Protein AF-A0A7X7F2V5-F1 (afdb_monomer_lite)

Foldseek 3Di:
DDDDDDDDDPDDDDPDPDDDDDDDDDPAAAAWEFAADLPQLEQDQPFQRIDNSNDGDDAQHHYEYEQNHDQPPANAHAAEGHYVEYEYAYADDPVGADEHEYYYPYEYAEAYEYEYHYAHEYEFLDQYAHQAEYEAQYHEYEYNDPNRHHDPNNHYYYNYYYYHYVPDDPPPDDD

Sequence (175 aa):
MRLRLGCLNLLAVVLTWSILALAGGNAGAAAITWTGDDNDNLWDTASPNWEDGLSNYTDGDDVTFDNAGSVSPAVNLSTALSPGSVTVNNFSDDLEVHDYVFSGTGSLTGGTGITKTGTGMLTINTANTFDGVVNINGGAVRLGNAAALGSTVGGTVVNGGTMLSPGGTLDMFGA

Structure (mmCIF, N/CA/C/O backbone):
data_AF-A0A7X7F2V5-F1
#
_entry.id   AF-A0A7X7F2V5-F1
#
loop_
_atom_site.group_PDB
_atom_site.id
_atom_site.type_symbol
_atom_site.label_atom_id
_atom_site.label_alt_id
_atom_site.label_comp_id
_atom_site.label_asym_id
_atom_site.label_entity_id
_atom_site.label_seq_id
_atom_site.pdbx_PDB_ins_code
_atom_site.Cartn_x
_atom_site.Cartn_y
_atom_site.Cartn_z
_atom_site.occupancy
_atom_site.B_iso_or_equiv
_atom_site.auth_seq_id
_atom_site.auth_comp_id
_atom_site.auth_asym_id
_atom_site.auth_atom_id
_atom_site.pdbx_PDB_model_num
ATOM 1 N N . MET A 1 1 ? 27.530 45.881 -42.885 1.00 44.53 1 MET A N 1
ATOM 2 C CA . MET A 1 1 ? 27.751 45.127 -41.634 1.00 44.53 1 MET A CA 1
ATOM 3 C C . MET A 1 1 ? 26.449 45.202 -40.844 1.00 44.53 1 MET A C 1
ATOM 5 O O . MET A 1 1 ? 26.106 46.269 -40.359 1.00 44.53 1 MET A O 1
ATOM 9 N N . ARG A 1 2 ? 25.604 44.168 -40.941 1.00 43.91 2 ARG A N 1
ATOM 10 C CA . ARG A 1 2 ? 24.193 44.213 -40.513 1.00 43.91 2 ARG A CA 1
ATOM 11 C C . ARG A 1 2 ? 24.074 43.735 -39.060 1.00 43.91 2 ARG A C 1
ATOM 13 O O . ARG A 1 2 ? 24.431 42.596 -38.788 1.00 43.91 2 ARG A O 1
ATOM 20 N N . LEU A 1 3 ? 23.563 44.586 -38.167 1.00 40.84 3 LEU A N 1
ATOM 21 C CA . LEU A 1 3 ? 23.073 44.192 -36.841 1.00 40.84 3 LEU A CA 1
ATOM 22 C C . LEU A 1 3 ? 21.839 43.285 -36.993 1.00 40.84 3 LEU A C 1
ATOM 24 O O . LEU A 1 3 ? 20.953 43.592 -37.795 1.00 40.84 3 LEU A O 1
ATOM 28 N N . ARG A 1 4 ? 21.741 42.229 -36.180 1.00 51.78 4 ARG A N 1
ATOM 29 C CA . ARG A 1 4 ? 20.464 41.594 -35.826 1.00 51.78 4 ARG A CA 1
ATOM 30 C C . ARG A 1 4 ? 20.414 41.340 -34.321 1.00 51.78 4 ARG A C 1
ATOM 32 O O . ARG A 1 4 ? 21.282 40.679 -33.766 1.00 51.78 4 ARG A O 1
ATOM 39 N N . LEU A 1 5 ? 19.396 41.942 -33.717 1.00 43.62 5 LEU A N 1
ATOM 40 C CA . LEU A 1 5 ? 18.913 41.798 -32.349 1.00 43.62 5 LEU A CA 1
ATOM 41 C C . LEU A 1 5 ? 17.819 40.705 -32.341 1.00 43.62 5 LEU A C 1
ATOM 43 O O . LEU A 1 5 ? 17.107 40.576 -33.338 1.00 43.62 5 LEU A O 1
ATOM 47 N N . GLY A 1 6 ? 17.640 40.003 -31.218 1.00 39.56 6 GLY A N 1
ATOM 48 C CA . GLY A 1 6 ? 16.541 39.048 -30.973 1.00 39.56 6 GLY A CA 1
ATOM 49 C C . GLY A 1 6 ? 16.983 37.595 -31.156 1.00 39.56 6 GLY A C 1
ATOM 50 O O . GLY A 1 6 ? 17.675 37.280 -32.115 1.00 39.56 6 GLY A O 1
ATOM 51 N N . CYS A 1 7 ? 16.687 36.643 -30.278 1.00 45.38 7 CYS A N 1
ATOM 52 C CA . CYS A 1 7 ? 15.484 36.350 -29.489 1.00 45.38 7 CYS A CA 1
ATOM 53 C C . CYS A 1 7 ? 15.889 35.163 -28.577 1.00 45.38 7 CYS A C 1
ATOM 55 O O . CYS A 1 7 ? 16.788 34.423 -28.954 1.00 45.38 7 CYS A O 1
ATOM 57 N N . LEU A 1 8 ? 15.319 34.798 -27.438 1.00 45.44 8 LEU A N 1
ATOM 58 C CA . LEU A 1 8 ? 14.205 35.203 -26.590 1.00 45.44 8 LEU A CA 1
ATOM 59 C C . LEU A 1 8 ? 14.255 34.147 -25.456 1.00 45.44 8 LEU A C 1
ATOM 61 O O . LEU A 1 8 ? 14.656 33.011 -25.709 1.00 45.44 8 LEU A O 1
ATOM 65 N N . ASN A 1 9 ? 13.896 34.522 -24.230 1.00 43.69 9 ASN A N 1
ATOM 66 C CA . ASN A 1 9 ? 13.739 33.630 -23.076 1.00 43.69 9 ASN A CA 1
ATOM 67 C C . ASN A 1 9 ? 13.185 32.244 -23.449 1.00 43.69 9 ASN A C 1
ATOM 69 O O . ASN A 1 9 ? 12.094 32.159 -24.016 1.00 43.69 9 ASN A O 1
ATOM 73 N N . LEU A 1 10 ? 13.866 31.172 -23.037 1.00 44.47 10 LEU A N 1
ATOM 74 C CA . LEU A 1 10 ? 13.254 29.848 -22.984 1.00 44.47 10 LEU A CA 1
ATOM 75 C C . LEU A 1 10 ? 12.317 29.817 -21.765 1.00 44.47 10 LEU A C 1
ATOM 77 O O . LEU A 1 10 ? 12.717 29.441 -20.668 1.00 44.47 10 LEU A O 1
ATOM 81 N N . LEU A 1 11 ? 11.090 30.316 -21.944 1.00 43.31 11 LEU A N 1
ATOM 82 C CA . LEU A 1 11 ? 10.000 30.094 -20.996 1.00 43.31 11 LEU A CA 1
ATOM 83 C C . LEU A 1 11 ? 9.624 28.606 -21.043 1.00 43.31 11 LEU A C 1
ATOM 85 O O . LEU A 1 11 ? 9.411 28.055 -22.123 1.00 43.31 11 LEU A O 1
ATOM 89 N N . ALA A 1 12 ? 9.547 27.979 -19.871 1.00 49.06 12 ALA A N 1
ATOM 90 C CA . ALA A 1 12 ? 9.107 26.604 -19.694 1.00 49.06 12 ALA A CA 1
ATOM 91 C C . ALA A 1 12 ? 7.732 26.365 -20.341 1.00 49.06 12 ALA A C 1
ATOM 93 O O . ALA A 1 12 ? 6.781 27.111 -20.107 1.00 49.06 12 ALA A O 1
ATOM 94 N N . VAL A 1 13 ? 7.631 25.303 -21.138 1.00 42.66 13 VAL A N 1
ATOM 95 C CA . VAL A 1 13 ? 6.357 24.767 -21.618 1.00 42.66 13 VAL A CA 1
ATOM 96 C C . VAL A 1 13 ? 5.912 23.726 -20.598 1.00 42.66 13 VAL A C 1
ATOM 98 O O . VAL A 1 13 ? 6.388 22.597 -20.618 1.00 42.66 13 VAL A O 1
ATOM 101 N N . VAL A 1 14 ? 5.024 24.116 -19.685 1.00 47.84 14 VAL A N 1
ATOM 102 C CA . VAL A 1 14 ? 4.251 23.163 -18.882 1.00 47.84 14 VAL A CA 1
ATOM 103 C C . VAL A 1 14 ? 2.939 22.947 -19.627 1.00 47.84 14 VAL A C 1
ATOM 105 O O . VAL A 1 14 ? 2.075 23.821 -19.652 1.00 47.84 14 VAL A O 1
ATOM 108 N N . LEU A 1 15 ? 2.811 21.811 -20.308 1.00 37.69 15 LEU A N 1
ATOM 109 C CA . LEU A 1 15 ? 1.548 21.388 -20.905 1.00 37.69 15 LEU A CA 1
ATOM 110 C C . LEU A 1 15 ? 0.733 20.679 -19.823 1.00 37.69 15 LEU A C 1
ATOM 112 O O . LEU A 1 15 ? 0.826 19.465 -19.680 1.00 37.69 15 LEU A O 1
ATOM 116 N N . THR A 1 16 ? -0.063 21.423 -19.054 1.00 46.25 16 THR A N 1
ATOM 117 C CA . THR A 1 16 ? -1.074 20.795 -18.197 1.00 46.25 16 THR A CA 1
ATOM 118 C C . THR A 1 16 ? -2.282 20.435 -19.050 1.00 46.25 16 THR A C 1
ATOM 120 O O . THR A 1 16 ? -2.995 21.306 -19.553 1.00 46.25 16 THR A O 1
ATOM 123 N N . TRP A 1 17 ? -2.526 19.142 -19.219 1.00 39.19 17 TRP A N 1
ATOM 124 C CA . TRP A 1 17 ? -3.773 18.650 -19.786 1.00 39.19 17 TRP A CA 1
ATOM 125 C C . TRP A 1 17 ? -4.827 18.673 -18.680 1.00 39.19 17 TRP A C 1
ATOM 127 O O . TRP A 1 17 ? -4.947 17.729 -17.910 1.00 39.19 17 TRP A O 1
ATOM 137 N N . SER A 1 18 ? -5.580 19.764 -18.561 1.00 53.31 18 SER A N 1
ATOM 138 C CA . SER A 1 18 ? -6.738 19.804 -17.665 1.00 53.31 18 SER A CA 1
ATOM 139 C C . SER A 1 18 ? -7.963 19.289 -18.418 1.00 53.31 18 SER A C 1
ATOM 141 O O . SER A 1 18 ? -8.532 20.005 -19.242 1.00 53.31 18 SER A O 1
ATOM 143 N N . ILE A 1 19 ? -8.386 18.054 -18.147 1.00 57.12 19 ILE A N 1
ATOM 144 C CA . ILE A 1 19 ? -9.731 17.604 -18.517 1.00 57.12 19 ILE A CA 1
ATOM 145 C C . ILE A 1 19 ? -10.672 18.005 -17.381 1.00 57.12 19 ILE A C 1
ATOM 147 O O . ILE A 1 19 ? -10.592 17.482 -16.275 1.00 57.12 19 ILE A O 1
ATOM 151 N N . LEU A 1 20 ? -11.577 18.941 -17.664 1.00 38.97 20 LEU A N 1
ATOM 152 C CA . LEU A 1 20 ? -12.743 19.199 -16.829 1.00 38.97 20 LEU A CA 1
ATOM 153 C C . LEU A 1 20 ? -13.818 18.164 -17.188 1.00 38.97 20 LEU A C 1
ATOM 155 O O . LEU A 1 20 ? -14.439 18.267 -18.245 1.00 38.97 20 LEU A O 1
ATOM 159 N N . ALA A 1 21 ? -14.053 17.177 -16.326 1.00 42.22 21 ALA A N 1
ATOM 160 C CA . ALA A 1 21 ? -15.226 16.315 -16.430 1.00 42.22 21 ALA A CA 1
ATOM 161 C C . ALA A 1 21 ? -16.345 16.861 -15.525 1.00 42.22 21 ALA A C 1
ATOM 163 O O . ALA A 1 21 ? -16.244 16.825 -14.302 1.00 42.22 21 ALA A O 1
ATOM 164 N N . LEU A 1 22 ? -17.422 17.374 -16.131 1.00 49.22 22 LEU A N 1
ATOM 165 C CA . LEU A 1 22 ? -18.722 17.548 -15.476 1.00 49.22 22 LEU A CA 1
ATOM 166 C C . LEU A 1 22 ? -19.613 16.354 -15.837 1.00 49.22 22 LEU A C 1
ATOM 168 O O . LEU A 1 22 ? -20.006 16.237 -16.994 1.00 49.22 22 LEU A O 1
ATOM 172 N N . ALA A 1 23 ? -19.994 15.540 -14.852 1.00 39.84 23 ALA A N 1
ATOM 173 C CA . ALA A 1 23 ? -21.313 14.904 -14.754 1.00 39.84 23 ALA A CA 1
ATOM 174 C C . ALA A 1 23 ? -21.436 14.185 -13.401 1.00 39.84 23 ALA A C 1
ATOM 176 O O . ALA A 1 23 ? -20.591 13.372 -13.046 1.00 39.84 23 ALA A O 1
ATOM 177 N N . GLY A 1 24 ? -22.489 14.497 -12.642 1.00 49.12 24 GLY A N 1
ATOM 178 C CA . GLY A 1 24 ? -22.779 13.842 -11.369 1.00 49.12 24 GLY A CA 1
ATOM 179 C C . GLY A 1 24 ? -23.167 12.371 -11.537 1.00 49.12 24 GLY A C 1
ATOM 180 O O . GLY A 1 24 ? -23.956 12.029 -12.416 1.00 49.12 24 GLY A O 1
ATOM 181 N N . GLY A 1 25 ? -22.651 11.527 -10.643 1.00 33.38 25 GLY A N 1
ATOM 182 C CA . GLY A 1 25 ? -23.041 10.125 -10.515 1.00 33.38 25 GLY A CA 1
ATOM 183 C C . GLY A 1 25 ? -22.069 9.345 -9.634 1.00 33.38 25 GLY A C 1
ATOM 184 O O . GLY A 1 25 ? -21.146 8.755 -10.169 1.00 33.38 25 GLY A O 1
ATOM 185 N N . ASN A 1 26 ? -22.321 9.344 -8.315 1.00 44.75 26 ASN A N 1
ATOM 186 C CA . ASN A 1 26 ? -21.532 8.726 -7.233 1.00 44.75 26 ASN A CA 1
ATOM 187 C C . ASN A 1 26 ? -20.071 9.226 -7.169 1.00 44.75 26 ASN A C 1
ATOM 189 O O . ASN A 1 26 ? -19.380 9.254 -8.176 1.00 44.75 26 ASN A O 1
ATOM 193 N N . ALA A 1 27 ? -19.574 9.640 -6.002 1.00 48.66 27 ALA A N 1
ATOM 194 C CA . ALA A 1 27 ? -18.138 9.887 -5.842 1.00 48.66 27 ALA A CA 1
ATOM 195 C C . ALA A 1 27 ? -17.426 8.528 -5.966 1.00 48.66 27 ALA A C 1
ATOM 197 O O . ALA A 1 27 ? -17.365 7.767 -5.007 1.00 48.66 27 ALA A O 1
ATOM 198 N N . GLY A 1 28 ? -17.074 8.149 -7.196 1.00 58.16 28 GLY A N 1
ATOM 199 C CA . GLY A 1 28 ? -16.370 6.913 -7.497 1.00 58.16 28 GLY A CA 1
ATOM 200 C C . GLY A 1 28 ? -14.949 7.006 -6.965 1.00 58.16 28 GLY A C 1
ATOM 201 O O . GLY A 1 28 ? -14.350 8.076 -7.045 1.00 58.16 28 GLY A O 1
ATOM 202 N N . ALA A 1 29 ? -14.462 5.893 -6.423 1.00 79.00 29 ALA A N 1
ATOM 203 C CA . ALA A 1 29 ? -13.064 5.668 -6.084 1.00 79.00 29 ALA A CA 1
ATOM 204 C C . ALA A 1 29 ? -12.128 6.329 -7.107 1.00 79.00 29 ALA A C 1
ATOM 206 O O . ALA A 1 29 ? -12.266 6.084 -8.312 1.00 79.00 29 ALA A O 1
ATOM 207 N N . ALA A 1 30 ? -11.211 7.177 -6.644 1.00 93.69 30 ALA A N 1
ATOM 208 C CA . ALA A 1 30 ? -10.138 7.674 -7.488 1.00 93.69 30 ALA A CA 1
ATOM 209 C C . ALA A 1 30 ? -9.053 6.598 -7.608 1.00 93.69 30 ALA A C 1
ATOM 211 O O . ALA A 1 30 ? -8.844 5.812 -6.687 1.00 93.69 30 ALA A O 1
ATOM 212 N N . ALA A 1 31 ? -8.353 6.571 -8.739 1.00 95.75 31 ALA A N 1
ATOM 213 C CA . ALA A 1 31 ? -7.094 5.848 -8.848 1.00 95.75 31 ALA A CA 1
ATOM 214 C C . ALA A 1 31 ? -5.967 6.841 -8.561 1.00 95.75 31 ALA A C 1
ATOM 216 O O . ALA A 1 31 ? -5.851 7.828 -9.289 1.00 95.75 31 ALA A O 1
ATOM 217 N N . ILE A 1 32 ? -5.188 6.598 -7.508 1.00 96.94 32 ILE A N 1
ATOM 218 C CA . ILE A 1 32 ? -4.125 7.500 -7.055 1.00 96.94 32 ILE A CA 1
ATOM 219 C C . ILE A 1 32 ? -2.791 6.770 -6.885 1.00 96.94 32 ILE A C 1
ATOM 221 O O . ILE A 1 32 ? -2.740 5.596 -6.513 1.00 96.94 32 ILE A O 1
ATOM 225 N N . THR A 1 33 ? -1.697 7.475 -7.142 1.00 97.94 33 THR A N 1
ATOM 226 C CA . THR A 1 33 ? -0.329 6.956 -7.073 1.00 97.94 33 THR A CA 1
ATOM 227 C C . THR A 1 33 ? 0.412 7.574 -5.900 1.00 97.94 33 THR A C 1
ATOM 229 O O . THR A 1 33 ? 0.330 8.778 -5.648 1.00 97.94 33 THR A O 1
ATOM 232 N N . TRP A 1 34 ? 1.107 6.725 -5.152 1.00 98.44 34 TRP A N 1
ATOM 233 C CA . TRP A 1 34 ? 1.899 7.117 -4.003 1.00 98.44 34 TRP A CA 1
ATOM 234 C C . TRP A 1 34 ? 3.073 7.992 -4.427 1.00 98.44 34 TRP A C 1
ATOM 236 O O . TRP A 1 34 ? 3.847 7.617 -5.305 1.00 98.44 34 TRP A O 1
ATOM 246 N N . THR A 1 35 ? 3.235 9.122 -3.749 1.00 97.88 35 THR A N 1
ATOM 247 C CA . THR A 1 35 ? 4.410 9.989 -3.884 1.00 97.88 35 THR A CA 1
ATOM 248 C C . THR A 1 35 ? 5.226 9.972 -2.604 1.00 97.88 35 THR A C 1
ATOM 250 O O . THR A 1 35 ? 6.445 9.837 -2.658 1.00 97.88 35 THR A O 1
ATOM 253 N N . GLY A 1 36 ? 4.559 10.048 -1.452 1.00 97.44 36 GLY A N 1
ATOM 254 C CA . GLY A 1 36 ? 5.231 10.251 -0.176 1.00 97.44 36 GLY A CA 1
ATOM 255 C C . GLY A 1 36 ? 5.807 11.660 -0.016 1.00 97.44 36 GLY A C 1
ATOM 256 O O . GLY A 1 36 ? 5.723 12.491 -0.919 1.00 97.44 36 GLY A O 1
ATOM 257 N N . ASP A 1 37 ? 6.377 11.933 1.157 1.00 95.69 37 ASP A N 1
ATOM 258 C CA . ASP A 1 37 ? 6.942 13.244 1.521 1.00 95.69 37 ASP A CA 1
ATOM 259 C C . ASP A 1 37 ? 8.411 13.179 1.976 1.00 95.69 37 ASP A C 1
ATOM 261 O O . ASP A 1 37 ? 8.958 14.185 2.433 1.00 95.69 37 ASP A O 1
ATOM 265 N N . ASP A 1 38 ? 9.036 11.997 1.893 1.00 94.38 38 ASP A N 1
ATOM 266 C CA . ASP A 1 38 ? 10.388 11.702 2.394 1.00 94.38 38 ASP A CA 1
ATOM 267 C C . ASP A 1 38 ? 10.616 12.060 3.883 1.00 94.38 38 ASP A C 1
ATOM 269 O O . ASP A 1 38 ? 11.759 12.109 4.348 1.00 94.38 38 ASP A O 1
ATOM 273 N N . ASN A 1 39 ? 9.546 12.296 4.654 1.00 95.25 39 ASN A N 1
ATOM 274 C CA . ASN A 1 39 ? 9.611 12.702 6.055 1.00 95.25 39 ASN A CA 1
ATOM 275 C C . ASN A 1 39 ? 8.813 11.771 6.970 1.00 95.25 39 ASN A C 1
ATOM 277 O O . ASN A 1 39 ? 9.394 10.862 7.545 1.00 95.25 39 ASN A O 1
ATOM 281 N N . ASP A 1 40 ? 7.509 11.977 7.147 1.00 95.50 40 ASP A N 1
ATOM 282 C CA . ASP A 1 40 ? 6.706 11.069 7.983 1.00 95.50 40 ASP A CA 1
ATOM 283 C C . ASP A 1 40 ? 6.111 9.925 7.147 1.00 95.50 40 ASP A C 1
ATOM 285 O O . ASP A 1 40 ? 5.684 8.903 7.693 1.00 95.50 40 ASP A O 1
ATOM 289 N N . ASN A 1 41 ? 6.114 10.107 5.823 1.00 96.88 41 ASN A N 1
ATOM 290 C CA . ASN A 1 41 ? 5.657 9.210 4.773 1.00 96.88 41 ASN A CA 1
ATOM 291 C C . ASN A 1 41 ? 4.275 8.614 5.075 1.00 96.88 41 ASN A C 1
ATOM 293 O O . ASN A 1 41 ? 4.040 7.408 4.960 1.00 96.88 41 ASN A O 1
ATOM 297 N N . LEU A 1 42 ? 3.369 9.484 5.537 1.00 98.12 42 LEU A N 1
ATOM 298 C CA . LEU A 1 42 ? 2.066 9.111 6.081 1.00 98.12 42 LEU A CA 1
ATOM 299 C C . LEU A 1 42 ? 1.102 8.657 4.988 1.00 98.12 42 LEU A C 1
ATOM 301 O O . LEU A 1 42 ? 0.780 9.408 4.069 1.00 98.12 42 LEU A O 1
ATOM 305 N N . TRP A 1 43 ? 0.567 7.454 5.143 1.00 98.31 43 TRP A N 1
ATOM 306 C CA . TRP A 1 43 ? -0.665 7.057 4.485 1.00 98.31 43 TRP A CA 1
ATOM 307 C C . TRP A 1 43 ? -1.816 7.247 5.469 1.00 98.31 43 TRP A C 1
ATOM 309 O O . TRP A 1 43 ? -1.993 6.475 6.415 1.00 98.31 43 TRP A O 1
ATOM 319 N N . ASP A 1 44 ? -2.581 8.310 5.241 1.00 97.56 44 ASP A N 1
ATOM 320 C CA . ASP A 1 44 ? -3.795 8.651 5.972 1.00 97.56 44 ASP A CA 1
ATOM 321 C C . ASP A 1 44 ? -4.745 9.483 5.094 1.00 97.56 44 ASP A C 1
ATOM 323 O O . ASP A 1 44 ? -4.506 9.668 3.901 1.00 97.56 44 ASP A O 1
ATOM 327 N N . THR A 1 45 ? -5.841 9.971 5.675 1.00 96.62 45 THR A N 1
ATOM 328 C CA . THR A 1 45 ? -6.857 10.762 4.961 1.00 96.62 45 THR A CA 1
ATOM 329 C C . THR A 1 45 ? -6.630 12.279 5.028 1.00 96.62 45 THR A C 1
ATOM 331 O O . THR A 1 45 ? -7.463 13.059 4.562 1.00 96.62 45 THR A O 1
ATOM 334 N N . ALA A 1 46 ? -5.556 12.735 5.674 1.00 95.88 46 ALA A N 1
ATOM 335 C CA . ALA A 1 46 ? -5.315 14.143 5.992 1.00 95.88 46 ALA A CA 1
ATOM 336 C C . ALA A 1 46 ? -4.080 14.720 5.284 1.00 95.88 46 ALA A C 1
ATOM 338 O O . ALA A 1 46 ? -4.043 15.926 5.028 1.00 95.88 46 ALA A O 1
ATOM 339 N N . SER A 1 47 ? -3.113 13.872 4.956 1.00 96.38 47 SER A N 1
ATOM 340 C CA . SER A 1 47 ? -1.808 14.226 4.416 1.00 96.38 47 SER A CA 1
ATOM 341 C C . SER A 1 47 ? -1.796 14.102 2.886 1.00 96.38 47 SER A C 1
ATOM 343 O O . SER A 1 47 ? -2.196 13.058 2.355 1.00 96.38 47 SER A O 1
ATOM 345 N N . PRO A 1 48 ? -1.330 15.134 2.158 1.00 96.06 48 PRO A N 1
ATOM 346 C CA . PRO A 1 48 ? -1.296 15.118 0.704 1.00 96.06 48 PRO A CA 1
ATOM 347 C C . PRO A 1 48 ? -0.042 14.393 0.199 1.00 96.06 48 PRO A C 1
ATOM 349 O O . PRO A 1 48 ? 0.900 15.025 -0.259 1.00 96.06 48 PRO A O 1
ATOM 352 N N . ASN A 1 49 ? -0.016 13.064 0.308 1.00 97.31 49 ASN A N 1
ATOM 353 C CA . ASN A 1 49 ? 1.138 12.231 -0.072 1.00 97.31 49 ASN A CA 1
ATOM 354 C C . ASN A 1 49 ? 0.912 11.434 -1.370 1.00 97.31 49 ASN A C 1
ATOM 356 O O . ASN A 1 49 ? 1.668 10.512 -1.686 1.00 97.31 49 ASN A O 1
ATOM 360 N N . TRP A 1 50 ? -0.126 11.793 -2.127 1.00 97.44 50 TRP A N 1
ATOM 361 C CA . TRP A 1 50 ? -0.530 11.148 -3.376 1.00 97.44 50 TRP A CA 1
ATOM 362 C C . TRP A 1 50 ? -0.491 12.138 -4.537 1.00 97.44 50 TRP A C 1
ATOM 364 O O . TRP A 1 50 ? -0.683 13.337 -4.325 1.00 97.44 50 TRP A O 1
ATOM 374 N N . GLU A 1 51 ? -0.308 11.638 -5.759 1.00 95.62 51 GLU A N 1
ATOM 375 C CA . GLU A 1 51 ? -0.342 12.436 -6.997 1.00 95.62 51 GLU A CA 1
ATOM 376 C C . GLU A 1 51 ? 0.616 13.640 -6.956 1.00 95.62 51 GLU A C 1
ATOM 378 O O . GLU A 1 51 ? 0.194 14.795 -6.951 1.00 95.62 51 GLU A O 1
ATOM 383 N N . ASP A 1 52 ? 1.915 13.365 -6.863 1.00 92.19 52 ASP A N 1
ATOM 384 C CA . ASP A 1 52 ? 3.000 14.344 -6.696 1.00 92.19 52 ASP A CA 1
ATOM 385 C C . ASP A 1 52 ? 2.853 15.225 -5.441 1.00 92.19 52 ASP A C 1
ATOM 387 O O . ASP A 1 52 ? 3.266 16.387 -5.405 1.00 92.19 52 ASP A O 1
ATOM 391 N N . GLY A 1 53 ? 2.242 14.666 -4.394 1.00 89.38 53 GLY A N 1
ATOM 392 C CA . GLY A 1 53 ? 1.987 15.358 -3.131 1.00 89.38 53 GLY A CA 1
ATOM 393 C C . GLY A 1 53 ? 0.862 16.399 -3.211 1.00 89.38 53 GLY A C 1
ATOM 394 O O . GLY A 1 53 ? 0.852 17.384 -2.470 1.00 89.38 53 GLY A O 1
ATOM 395 N N . LEU A 1 54 ? -0.069 16.229 -4.154 1.00 90.81 54 LEU A N 1
ATOM 396 C CA . LEU A 1 54 ? -1.173 17.161 -4.404 1.00 90.81 54 LEU A CA 1
ATOM 397 C C . LEU A 1 54 ? -2.522 16.655 -3.887 1.00 90.81 54 LEU A C 1
ATOM 399 O O . LEU A 1 54 ? -3.464 17.446 -3.788 1.00 90.81 54 LEU A O 1
ATOM 403 N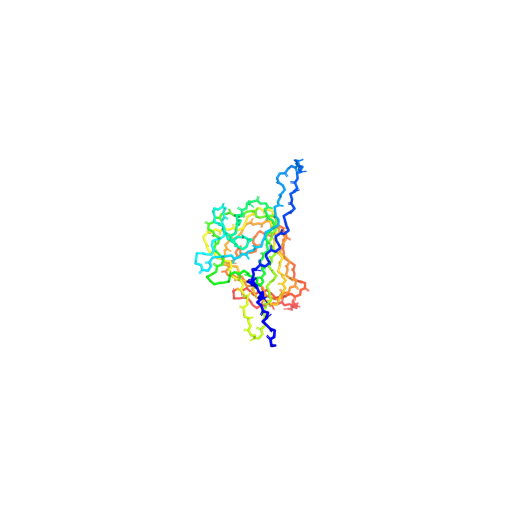 N . SER A 1 55 ? -2.629 15.363 -3.571 1.00 93.50 55 SER A N 1
ATOM 404 C CA . SER A 1 55 ? -3.890 14.713 -3.212 1.00 93.50 55 SER A CA 1
ATOM 405 C C . SER A 1 55 ? -3.805 13.954 -1.892 1.00 93.50 55 SER A C 1
ATOM 407 O O . SER A 1 55 ? -2.788 13.344 -1.560 1.00 93.50 55 SER A O 1
ATOM 409 N N . ASN A 1 56 ? -4.921 13.961 -1.162 1.00 95.06 56 ASN A N 1
ATOM 410 C CA . ASN A 1 56 ? -5.140 13.105 -0.001 1.00 95.06 56 ASN A CA 1
ATOM 411 C C . ASN A 1 56 ? -5.786 11.794 -0.450 1.00 95.06 56 ASN A C 1
ATOM 413 O O . ASN A 1 56 ? -6.569 11.780 -1.399 1.00 95.06 56 ASN A O 1
ATOM 417 N N . TYR A 1 57 ? -5.535 10.726 0.299 1.00 97.25 57 TYR A N 1
ATOM 418 C CA . TYR A 1 57 ? -6.268 9.475 0.148 1.00 97.25 57 TYR A CA 1
ATOM 419 C C . TYR A 1 57 ? -7.674 9.569 0.762 1.00 97.25 57 TYR A C 1
ATOM 421 O O . TYR A 1 57 ? -7.868 10.178 1.818 1.00 97.25 57 TYR A O 1
ATOM 429 N N . THR A 1 58 ? -8.647 8.917 0.126 1.00 97.12 58 THR A N 1
ATOM 430 C CA . THR A 1 58 ? -9.990 8.673 0.660 1.00 97.12 58 THR A CA 1
ATOM 431 C C . THR A 1 58 ? -10.299 7.177 0.642 1.00 97.12 58 THR A C 1
ATOM 433 O O . THR A 1 58 ? -9.933 6.461 -0.287 1.00 97.12 58 THR A O 1
ATOM 436 N N . ASP A 1 59 ? -11.009 6.681 1.660 1.00 97.00 59 ASP A N 1
ATOM 437 C CA . ASP A 1 59 ? -11.445 5.283 1.666 1.00 97.00 59 ASP A CA 1
ATOM 438 C C . ASP A 1 59 ? -12.274 4.938 0.427 1.00 97.00 59 ASP A C 1
ATOM 440 O O . ASP A 1 59 ? -13.192 5.662 0.035 1.00 97.00 59 ASP A O 1
ATOM 444 N N . GLY A 1 60 ? -11.942 3.793 -0.164 1.00 95.81 60 GLY A N 1
ATOM 445 C CA . GLY A 1 60 ? -12.441 3.363 -1.460 1.00 95.81 60 GLY A CA 1
ATOM 446 C C . GLY A 1 60 ? -11.507 3.673 -2.628 1.00 95.81 60 GLY A C 1
ATOM 447 O O . GLY A 1 60 ? -11.666 3.012 -3.646 1.00 95.81 60 GLY A O 1
ATOM 448 N N . ASP A 1 61 ? -10.528 4.576 -2.499 1.00 97.81 61 ASP A N 1
ATOM 449 C CA . ASP A 1 61 ? -9.573 4.858 -3.580 1.00 97.81 61 ASP A CA 1
ATOM 450 C C . ASP A 1 61 ? -8.722 3.625 -3.923 1.00 97.81 61 ASP A C 1
ATOM 452 O O . ASP A 1 61 ? -8.301 2.861 -3.048 1.00 97.81 61 ASP A O 1
ATOM 456 N N . ASP A 1 62 ? -8.463 3.439 -5.214 1.00 97.44 62 ASP A N 1
ATOM 457 C CA . ASP A 1 62 ? -7.532 2.446 -5.734 1.00 97.44 62 ASP A CA 1
ATOM 458 C C . ASP A 1 62 ? -6.121 3.034 -5.706 1.00 97.44 62 ASP A C 1
ATOM 460 O O . ASP A 1 62 ? -5.822 4.004 -6.404 1.00 97.44 62 ASP A O 1
ATOM 464 N N . VAL A 1 63 ? -5.234 2.454 -4.899 1.00 98.38 63 VAL A N 1
ATOM 465 C CA . VAL A 1 63 ? -3.900 3.012 -4.668 1.00 98.38 63 VAL A CA 1
ATOM 466 C C . VAL A 1 63 ? -2.814 2.228 -5.395 1.00 98.38 63 VAL A C 1
ATOM 468 O O . VAL A 1 63 ? -2.814 0.993 -5.410 1.00 98.38 63 VAL A O 1
ATOM 471 N N . THR A 1 64 ? -1.848 2.944 -5.967 1.00 98.38 64 THR A N 1
ATOM 472 C CA . THR A 1 64 ? -0.680 2.361 -6.636 1.00 98.38 64 THR A CA 1
ATOM 473 C C . THR A 1 64 ? 0.617 2.844 -6.000 1.00 98.38 64 THR A C 1
ATOM 475 O O . THR A 1 64 ? 0.835 4.037 -5.850 1.00 98.38 64 THR A O 1
ATOM 478 N N . PHE A 1 65 ? 1.499 1.909 -5.666 1.00 98.50 65 PHE A N 1
ATOM 479 C CA . PHE A 1 65 ? 2.877 2.153 -5.252 1.00 98.50 65 PHE A CA 1
ATOM 480 C C . PHE A 1 65 ? 3.803 1.690 -6.375 1.00 98.50 65 PHE A C 1
ATOM 482 O O . PHE A 1 65 ? 3.871 0.490 -6.650 1.00 98.50 65 PHE A O 1
ATOM 489 N N . ASP A 1 66 ? 4.496 2.609 -7.038 1.00 97.00 66 ASP A N 1
ATOM 490 C CA . ASP A 1 66 ? 5.400 2.317 -8.154 1.00 97.00 66 ASP A CA 1
ATOM 491 C C . ASP A 1 66 ? 6.815 2.872 -7.904 1.00 97.00 66 ASP A C 1
ATOM 493 O O . ASP A 1 66 ? 7.200 3.111 -6.762 1.00 97.00 66 ASP A O 1
ATOM 497 N N . ASN A 1 67 ? 7.623 3.022 -8.950 1.00 95.12 67 ASN A N 1
ATOM 498 C CA . ASN A 1 67 ? 8.995 3.522 -8.854 1.00 95.12 67 ASN A CA 1
ATOM 499 C C . ASN A 1 67 ? 9.126 5.051 -8.715 1.00 95.12 67 ASN A C 1
ATOM 501 O O . ASN A 1 67 ? 10.248 5.547 -8.695 1.00 95.12 67 ASN A O 1
ATOM 505 N N . ALA A 1 68 ? 8.024 5.806 -8.677 1.00 92.12 68 ALA A N 1
ATOM 506 C CA . ALA A 1 68 ? 8.062 7.249 -8.442 1.00 92.12 68 ALA A CA 1
ATOM 507 C C . ALA A 1 68 ? 7.899 7.614 -6.956 1.00 92.12 68 ALA A C 1
ATOM 509 O O . ALA A 1 68 ? 8.253 8.722 -6.557 1.00 92.12 68 ALA A O 1
ATOM 510 N N . GLY A 1 69 ? 7.349 6.703 -6.149 1.00 95.56 69 GLY A N 1
ATOM 511 C CA . GLY A 1 69 ? 6.999 6.972 -4.759 1.00 95.56 69 GLY A CA 1
ATOM 512 C C . GLY A 1 69 ? 8.147 6.789 -3.764 1.00 95.56 69 GLY A C 1
ATOM 513 O O . GLY A 1 69 ? 9.011 5.927 -3.909 1.00 95.56 69 GLY A O 1
ATOM 514 N N . SER A 1 70 ? 8.117 7.575 -2.690 1.00 96.62 70 SER A N 1
ATOM 515 C CA . SER A 1 70 ? 9.089 7.503 -1.602 1.00 96.62 70 SER A CA 1
ATOM 516 C C . SER A 1 70 ? 9.021 6.171 -0.851 1.00 96.62 70 SER A C 1
ATOM 518 O O . SER A 1 70 ? 7.968 5.776 -0.330 1.00 96.62 70 SER A O 1
ATOM 520 N N . VAL A 1 71 ? 10.180 5.517 -0.732 1.00 96.44 71 VAL A N 1
ATOM 521 C CA . VAL A 1 71 ? 10.389 4.268 0.024 1.00 96.44 71 VAL A CA 1
ATOM 522 C C . VAL A 1 71 ? 11.128 4.472 1.353 1.00 96.44 71 VAL A C 1
ATOM 524 O O . VAL A 1 71 ? 11.261 3.525 2.134 1.00 96.44 71 VAL A O 1
ATOM 527 N N . SER A 1 72 ? 11.639 5.681 1.614 1.00 94.81 72 SER A N 1
ATOM 528 C CA . SER A 1 72 ? 12.424 5.988 2.811 1.00 94.81 72 SER A CA 1
ATOM 529 C C . SER A 1 72 ? 12.066 7.371 3.370 1.00 94.81 72 SER A C 1
ATOM 531 O O . SER A 1 72 ? 12.445 8.369 2.764 1.00 94.81 72 SER A O 1
ATOM 533 N N . PRO A 1 73 ? 11.453 7.448 4.565 1.00 96.75 73 PRO A N 1
ATOM 534 C CA . PRO A 1 73 ? 11.160 6.330 5.465 1.00 96.75 73 PRO A CA 1
ATOM 535 C C . PRO A 1 73 ? 10.043 5.413 4.947 1.00 96.75 73 PRO A C 1
ATOM 537 O O . PRO A 1 73 ? 9.438 5.661 3.912 1.00 96.75 73 PRO A O 1
ATOM 540 N N . ALA A 1 74 ? 9.795 4.308 5.653 1.00 98.19 74 ALA A N 1
ATOM 541 C CA . ALA A 1 74 ? 8.735 3.366 5.300 1.00 98.19 74 ALA A CA 1
ATOM 542 C C . ALA A 1 74 ? 7.370 4.066 5.184 1.00 98.19 74 ALA A C 1
ATOM 544 O O . ALA A 1 74 ? 7.087 4.986 5.947 1.00 98.19 74 ALA A O 1
ATOM 545 N N . VAL A 1 75 ? 6.504 3.572 4.296 1.00 98.69 75 VAL A N 1
ATOM 546 C CA . VAL A 1 75 ? 5.113 4.032 4.200 1.00 98.69 75 VAL A CA 1
ATOM 547 C C . VAL A 1 75 ? 4.435 3.761 5.543 1.00 98.69 75 VAL A C 1
ATOM 549 O O . VAL A 1 75 ? 4.392 2.619 6.024 1.00 98.69 75 VAL A O 1
ATOM 552 N N . ASN A 1 76 ? 3.951 4.821 6.176 1.00 98.56 76 ASN A N 1
ATOM 553 C CA . ASN A 1 76 ? 3.456 4.807 7.542 1.00 98.56 76 ASN A CA 1
ATOM 554 C C . ASN A 1 76 ? 1.931 4.898 7.551 1.00 98.56 76 ASN A C 1
ATOM 556 O O . ASN A 1 76 ? 1.357 5.977 7.424 1.00 98.56 76 ASN A O 1
ATOM 560 N N . LEU A 1 77 ? 1.268 3.757 7.719 1.00 98.69 77 LEU A N 1
ATOM 561 C CA . LEU A 1 77 ? -0.173 3.703 7.920 1.00 98.69 77 LEU A CA 1
ATOM 562 C C . LEU A 1 77 ? -0.449 4.203 9.339 1.00 98.69 77 LEU A C 1
ATOM 564 O O . LEU A 1 77 ? -0.130 3.519 10.316 1.00 98.69 77 LEU A O 1
ATOM 568 N N . SER A 1 78 ? -1.032 5.394 9.472 1.00 97.81 78 SER A N 1
ATOM 569 C CA . SER A 1 78 ? -1.272 6.004 10.789 1.00 97.81 78 SER A CA 1
ATOM 570 C C . SER A 1 78 ? -2.656 5.668 11.364 1.00 97.81 78 SER A C 1
ATOM 572 O O . SER A 1 78 ? -2.864 5.766 12.576 1.00 97.81 78 SER A O 1
ATOM 574 N N . THR A 1 79 ? -3.581 5.190 10.524 1.00 98.00 79 THR A N 1
ATOM 575 C CA . THR A 1 79 ? -4.963 4.831 10.881 1.00 98.00 79 THR A CA 1
ATOM 576 C C . THR A 1 79 ? -5.402 3.504 10.245 1.00 98.00 79 THR A C 1
ATOM 578 O O . THR A 1 79 ? -4.644 2.849 9.528 1.00 98.00 79 THR A O 1
ATOM 581 N N . ALA A 1 80 ? -6.627 3.058 10.541 1.00 98.44 80 ALA A N 1
ATOM 582 C CA . ALA A 1 80 ? -7.271 2.012 9.749 1.00 98.44 80 ALA A CA 1
ATOM 583 C C . ALA A 1 80 ? -7.734 2.603 8.409 1.00 98.44 80 ALA A C 1
ATOM 585 O O . ALA A 1 80 ? -8.372 3.654 8.400 1.00 98.44 80 ALA A O 1
ATOM 586 N N . LEU A 1 81 ? -7.403 1.926 7.312 1.00 98.56 81 LEU A N 1
ATOM 587 C CA . LEU A 1 81 ? -7.647 2.364 5.939 1.00 98.56 81 LEU A CA 1
ATOM 588 C C . LEU A 1 81 ? -8.362 1.243 5.180 1.00 98.56 81 LEU A C 1
ATOM 590 O O . LEU A 1 81 ? -8.054 0.064 5.377 1.00 98.56 81 LEU A O 1
ATOM 594 N N . SER A 1 82 ? -9.319 1.590 4.325 1.00 98.19 82 SER A N 1
ATOM 595 C CA . SER A 1 82 ? -10.074 0.647 3.492 1.00 98.19 82 SER A CA 1
ATOM 596 C C . SER A 1 82 ? -10.038 1.067 2.016 1.00 98.19 82 SER A C 1
ATOM 598 O O . SER A 1 82 ? -11.066 1.504 1.488 1.00 98.19 82 SER A O 1
ATOM 600 N N . PRO A 1 83 ? -8.881 0.945 1.336 1.00 98.31 83 PRO A N 1
ATOM 601 C CA . PRO A 1 83 ? -8.777 1.264 -0.087 1.00 98.31 83 PRO A CA 1
ATOM 602 C C . PRO A 1 83 ? -9.687 0.359 -0.930 1.00 98.31 83 PRO A C 1
ATOM 604 O O . PRO A 1 83 ? -10.136 -0.696 -0.477 1.00 98.31 83 PRO A O 1
ATOM 607 N N . GLY A 1 84 ? -9.973 0.760 -2.166 1.00 97.50 84 GLY A N 1
ATOM 608 C CA . GLY A 1 84 ? -10.646 -0.103 -3.141 1.00 97.50 84 GLY A CA 1
ATOM 609 C C . GLY A 1 84 ? -9.748 -1.271 -3.548 1.00 97.50 84 GLY A C 1
ATOM 610 O O . GLY A 1 84 ? -10.167 -2.433 -3.565 1.00 97.50 84 GLY A O 1
ATOM 611 N N . SER A 1 85 ? -8.473 -0.971 -3.783 1.00 97.75 85 SER A N 1
ATOM 612 C CA . SER A 1 85 ? -7.422 -1.939 -4.062 1.00 97.75 85 SER A CA 1
ATOM 613 C C . SER A 1 85 ? -6.045 -1.354 -3.764 1.00 97.75 85 SER A C 1
ATOM 615 O O . SER A 1 85 ? -5.859 -0.139 -3.764 1.00 97.75 85 SER A O 1
ATOM 617 N N . VAL A 1 86 ? -5.065 -2.228 -3.526 1.00 98.81 86 VAL A N 1
ATOM 618 C CA . VAL A 1 86 ? -3.658 -1.848 -3.375 1.00 98.81 86 VAL A CA 1
ATOM 619 C C . VAL A 1 86 ? -2.832 -2.549 -4.440 1.00 98.81 86 VAL A C 1
ATOM 621 O O . VAL A 1 86 ? -2.702 -3.774 -4.432 1.00 98.81 86 VAL A O 1
ATOM 624 N N . THR A 1 87 ? -2.225 -1.783 -5.337 1.00 98.75 87 THR A N 1
ATOM 625 C CA . THR A 1 87 ? -1.251 -2.293 -6.304 1.00 98.75 87 THR A CA 1
ATOM 626 C C . THR A 1 87 ? 0.145 -1.853 -5.899 1.00 98.75 87 THR A C 1
ATOM 628 O O . THR A 1 87 ? 0.402 -0.671 -5.721 1.00 98.75 87 THR A O 1
ATOM 631 N N . VAL A 1 88 ? 1.071 -2.801 -5.780 1.00 98.75 88 VAL A N 1
ATOM 632 C CA . VAL A 1 88 ? 2.493 -2.517 -5.572 1.00 98.75 88 VAL A CA 1
ATOM 633 C C . VAL A 1 88 ? 3.245 -3.013 -6.802 1.00 98.75 88 VAL A C 1
ATOM 635 O O . VAL A 1 88 ? 3.394 -4.219 -7.002 1.00 98.75 88 VAL A O 1
ATOM 638 N N . ASN A 1 89 ? 3.660 -2.076 -7.649 1.00 97.69 89 ASN A N 1
ATOM 639 C CA . ASN A 1 89 ? 4.341 -2.279 -8.924 1.00 97.69 89 ASN A CA 1
ATOM 640 C C . ASN A 1 89 ? 5.735 -1.645 -8.893 1.00 97.69 89 ASN A C 1
ATOM 642 O O . ASN A 1 89 ? 6.052 -0.746 -9.667 1.00 97.69 89 ASN A O 1
ATOM 646 N N . ASN A 1 90 ? 6.557 -2.111 -7.959 1.00 95.88 90 ASN A N 1
ATOM 647 C CA . ASN A 1 90 ? 7.917 -1.638 -7.776 1.00 95.88 90 ASN A CA 1
ATOM 648 C C . ASN A 1 90 ? 8.929 -2.568 -8.452 1.00 95.88 90 ASN A C 1
ATOM 650 O O . ASN A 1 90 ? 8.930 -3.785 -8.232 1.00 95.88 90 ASN A O 1
ATOM 654 N N . PHE A 1 91 ? 9.816 -1.992 -9.254 1.00 95.62 91 PHE A N 1
ATOM 655 C CA . PHE A 1 91 ? 10.954 -2.685 -9.846 1.00 95.62 91 PHE A CA 1
ATOM 656 C C . PHE A 1 91 ? 12.230 -2.330 -9.090 1.00 95.62 91 PHE A C 1
ATOM 658 O O . PHE A 1 91 ? 12.524 -1.158 -8.899 1.00 95.62 91 PHE A O 1
ATOM 665 N N . SER A 1 92 ? 12.980 -3.348 -8.685 1.00 90.38 92 SER A N 1
ATOM 666 C CA . SER A 1 92 ? 14.352 -3.195 -8.198 1.00 90.38 92 SER A CA 1
ATOM 667 C C . SER A 1 92 ? 15.284 -3.810 -9.240 1.00 90.38 92 SER A C 1
ATOM 669 O O . SER A 1 92 ? 15.003 -4.904 -9.752 1.00 90.38 92 SER A O 1
ATOM 671 N N . ASP A 1 93 ? 16.359 -3.103 -9.569 1.00 84.38 93 ASP A N 1
ATOM 672 C CA . ASP A 1 93 ? 17.443 -3.575 -10.428 1.00 84.38 93 ASP A CA 1
ATOM 673 C C . ASP A 1 93 ? 18.802 -3.412 -9.723 1.00 84.38 93 ASP A C 1
ATOM 675 O O . ASP A 1 93 ? 18.869 -3.052 -8.547 1.00 84.38 93 ASP A O 1
ATOM 679 N N . ASP A 1 94 ? 19.898 -3.741 -10.407 1.00 79.69 94 ASP A N 1
ATOM 680 C CA . ASP A 1 94 ? 21.235 -3.741 -9.800 1.00 79.69 94 ASP A CA 1
ATOM 681 C C . ASP A 1 94 ? 21.722 -2.343 -9.369 1.00 79.69 94 ASP A C 1
ATOM 683 O O . ASP A 1 94 ? 22.669 -2.236 -8.586 1.00 79.69 94 ASP A O 1
ATOM 687 N N . LEU A 1 95 ? 21.124 -1.272 -9.895 1.00 85.50 95 LEU A N 1
ATOM 688 C CA . LEU A 1 95 ? 21.539 0.110 -9.655 1.00 85.50 95 LEU A CA 1
ATOM 689 C C . LEU A 1 95 ? 20.577 0.859 -8.733 1.00 85.50 95 LEU A C 1
ATOM 691 O O . LEU A 1 95 ? 20.984 1.848 -8.120 1.00 85.50 95 LEU A O 1
ATOM 695 N N . GLU A 1 96 ? 19.342 0.379 -8.600 1.00 87.00 96 GLU A N 1
ATOM 696 C CA . GLU A 1 96 ? 18.316 1.014 -7.790 1.00 87.00 96 GLU A CA 1
ATOM 697 C C . GLU A 1 96 ? 17.450 -0.010 -7.045 1.00 87.00 96 GLU A C 1
ATOM 699 O O . GLU A 1 96 ? 16.817 -0.892 -7.631 1.00 87.00 96 GLU A O 1
ATOM 704 N N . VAL A 1 97 ? 17.397 0.136 -5.718 1.00 86.62 97 VAL A N 1
ATOM 705 C CA . VAL A 1 97 ? 16.512 -0.653 -4.856 1.00 86.62 97 VAL A CA 1
ATOM 706 C C . VAL A 1 97 ? 15.273 0.171 -4.563 1.00 86.62 97 VAL A C 1
ATOM 708 O O . VAL A 1 97 ? 15.363 1.212 -3.916 1.00 86.62 97 VAL A O 1
ATOM 711 N N . HIS A 1 98 ? 14.120 -0.335 -4.980 1.00 93.88 98 HIS A N 1
ATOM 712 C CA . HIS A 1 98 ? 12.836 0.331 -4.803 1.00 93.88 98 HIS A CA 1
ATOM 713 C C . HIS A 1 98 ? 11.887 -0.537 -3.976 1.00 93.88 98 HIS A C 1
ATOM 715 O O . HIS A 1 98 ? 10.757 -0.818 -4.360 1.00 93.88 98 HIS A O 1
ATOM 721 N N . ASP A 1 99 ? 12.364 -1.031 -2.836 1.00 96.69 99 ASP A N 1
ATOM 722 C CA . ASP A 1 99 ? 11.608 -1.939 -1.978 1.00 96.69 99 ASP A CA 1
ATOM 723 C C . ASP A 1 99 ? 10.687 -1.168 -1.024 1.00 96.69 99 ASP A C 1
ATOM 725 O O . ASP A 1 99 ? 11.147 -0.397 -0.182 1.00 96.69 99 ASP A O 1
ATOM 729 N N . TYR A 1 100 ? 9.381 -1.429 -1.095 1.00 98.50 100 TYR A N 1
ATOM 730 C CA . TYR A 1 100 ? 8.411 -0.812 -0.195 1.00 98.50 100 TYR A CA 1
ATOM 731 C C . TYR A 1 100 ? 8.348 -1.522 1.156 1.00 98.50 100 TYR A C 1
ATOM 733 O O . TYR A 1 100 ? 8.383 -2.755 1.253 1.00 98.50 100 TYR A O 1
ATOM 741 N N . VAL A 1 101 ? 8.159 -0.733 2.212 1.00 98.56 101 VAL A N 1
ATOM 742 C CA . VAL A 1 101 ? 7.843 -1.219 3.557 1.00 98.56 101 VAL A CA 1
ATOM 743 C C . VAL A 1 101 ? 6.566 -0.539 4.032 1.00 98.56 101 VAL A C 1
ATOM 745 O O . VAL A 1 101 ? 6.534 0.679 4.157 1.00 98.56 101 VAL A O 1
ATOM 748 N N . PHE A 1 102 ? 5.535 -1.326 4.333 1.00 98.81 102 PHE A N 1
ATOM 749 C CA . PHE A 1 102 ? 4.333 -0.861 5.023 1.00 98.81 102 PHE A CA 1
ATOM 750 C C . PHE A 1 102 ? 4.514 -1.049 6.526 1.00 98.81 102 PHE A C 1
ATOM 752 O O . PHE A 1 102 ? 4.824 -2.147 7.001 1.00 98.81 102 PHE A O 1
ATOM 759 N N . SER A 1 103 ? 4.347 0.035 7.274 1.00 98.50 103 SER A N 1
ATOM 760 C CA . SER A 1 103 ? 4.578 0.108 8.716 1.00 98.50 103 SER A CA 1
ATOM 761 C C . SER A 1 103 ? 3.583 1.062 9.385 1.00 98.50 103 SER A C 1
ATOM 763 O O . SER A 1 103 ? 2.616 1.477 8.753 1.00 98.50 103 SER A O 1
ATOM 765 N N . GLY A 1 104 ? 3.803 1.387 10.660 1.00 98.06 104 GLY A N 1
ATOM 766 C CA . GLY A 1 104 ? 2.933 2.274 11.431 1.00 98.06 104 GLY A CA 1
ATOM 767 C C . GLY A 1 104 ? 2.008 1.536 12.396 1.00 98.06 104 GLY A C 1
ATOM 768 O O . GLY A 1 104 ? 2.070 0.314 12.546 1.00 98.06 104 GLY A O 1
ATOM 769 N N . THR A 1 105 ? 1.177 2.305 13.098 1.00 97.81 105 THR A N 1
ATOM 770 C CA . THR A 1 105 ? 0.185 1.799 14.067 1.00 97.81 105 THR A CA 1
ATOM 771 C C . THR A 1 105 ? -1.170 1.481 13.436 1.00 97.81 105 THR A C 1
ATOM 773 O O . THR A 1 105 ? -2.048 0.945 14.109 1.00 97.81 105 THR A O 1
ATOM 776 N N . GLY A 1 106 ? -1.349 1.855 12.173 1.00 98.44 106 GLY A N 1
ATOM 777 C CA . GLY A 1 106 ? -2.540 1.631 11.373 1.00 98.44 106 GLY A CA 1
ATOM 778 C C . GLY A 1 106 ? -2.631 0.233 10.766 1.00 98.44 106 GLY A C 1
ATOM 779 O O . GLY A 1 106 ? -1.850 -0.671 11.073 1.00 98.44 106 GLY A O 1
ATOM 780 N N . SER A 1 107 ? -3.631 0.052 9.904 1.00 98.69 107 SER A N 1
ATOM 781 C CA . SER A 1 107 ? -3.930 -1.238 9.271 1.00 98.69 107 SER A CA 1
ATOM 782 C C . SER A 1 107 ? -4.726 -1.073 7.979 1.00 98.69 107 SER A C 1
ATOM 784 O O . SER A 1 107 ? -5.469 -0.107 7.822 1.00 98.69 107 SER A O 1
ATOM 786 N N . LEU A 1 108 ? -4.608 -2.048 7.082 1.00 98.81 108 LEU A N 1
ATOM 787 C CA . LEU A 1 108 ? -5.514 -2.227 5.951 1.00 98.81 108 LEU A CA 1
ATOM 788 C C . LEU A 1 108 ? -6.696 -3.106 6.372 1.00 98.81 108 LEU A C 1
ATOM 790 O O . LEU A 1 108 ? -6.512 -4.169 6.974 1.00 98.81 108 LEU A O 1
ATOM 794 N N . THR A 1 109 ? -7.903 -2.661 6.046 1.00 98.62 109 THR A N 1
ATOM 795 C CA . THR A 1 109 ? -9.174 -3.247 6.491 1.00 98.62 109 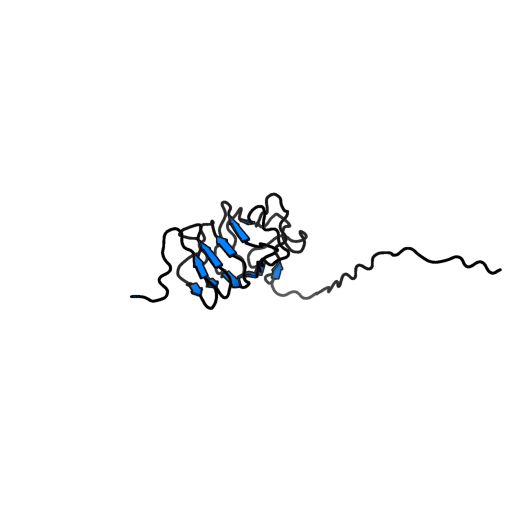THR A CA 1
ATOM 796 C C . THR A 1 109 ? -10.187 -3.311 5.342 1.00 98.62 109 THR A C 1
ATOM 798 O O . THR A 1 109 ? -9.929 -2.816 4.246 1.00 98.62 109 THR A O 1
ATOM 801 N N . GLY A 1 110 ? -11.347 -3.928 5.579 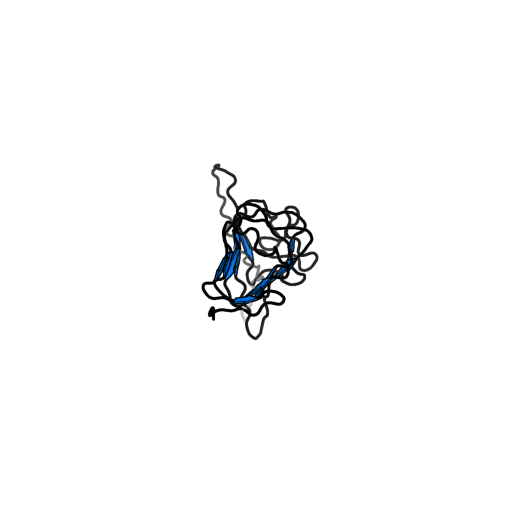1.00 97.31 110 GLY A N 1
ATOM 802 C CA . GLY A 1 110 ? -12.445 -3.948 4.610 1.00 97.31 110 GLY A CA 1
ATOM 803 C C . GLY A 1 110 ? -12.213 -4.899 3.433 1.00 97.31 110 GLY A C 1
ATOM 804 O O . GLY A 1 110 ? -11.543 -5.920 3.560 1.00 97.31 110 GLY A O 1
ATOM 805 N N . GLY A 1 111 ? -12.807 -4.586 2.281 1.00 96.06 111 GLY A N 1
ATOM 806 C CA . GLY A 1 111 ? -12.795 -5.460 1.101 1.00 96.06 111 GLY A CA 1
ATOM 807 C C . GLY A 1 111 ? -11.532 -5.391 0.237 1.00 96.06 111 GLY A C 1
ATOM 808 O O . GLY A 1 111 ? -11.487 -6.074 -0.785 1.00 96.06 111 GLY A O 1
ATOM 809 N N . THR A 1 112 ? -10.535 -4.574 0.602 1.00 98.06 112 THR A N 1
ATOM 810 C CA . THR A 1 112 ? -9.341 -4.366 -0.231 1.00 98.06 112 THR A CA 1
ATOM 811 C C . THR A 1 112 ? -8.561 -5.658 -0.456 1.00 98.06 112 THR A C 1
ATOM 813 O O . THR A 1 112 ? -8.452 -6.496 0.437 1.00 98.06 112 THR A O 1
ATOM 816 N N . GLY A 1 113 ? -7.967 -5.791 -1.641 1.00 97.38 113 GLY A N 1
ATOM 817 C CA . GLY A 1 113 ? -6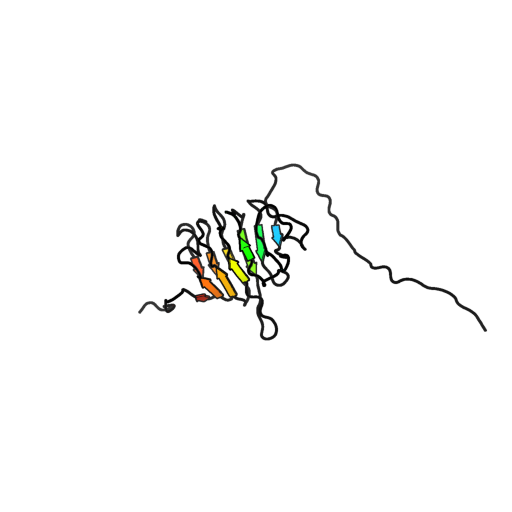.942 -6.790 -1.947 1.00 97.38 113 GLY A CA 1
ATOM 818 C C . GLY A 1 113 ? -5.582 -6.144 -2.204 1.00 97.38 113 GLY A C 1
ATOM 819 O O . GLY A 1 113 ? -5.490 -4.929 -2.390 1.00 97.38 113 GLY A O 1
ATOM 820 N N . ILE A 1 114 ? -4.529 -6.962 -2.244 1.00 98.75 114 ILE A N 1
ATOM 821 C CA . ILE A 1 114 ? -3.167 -6.521 -2.580 1.00 98.75 114 ILE A CA 1
ATOM 822 C C . ILE A 1 114 ? -2.705 -7.250 -3.837 1.00 98.75 114 ILE A C 1
ATOM 824 O O . ILE A 1 114 ? -2.685 -8.477 -3.872 1.00 98.75 114 ILE A O 1
ATOM 828 N N . THR A 1 115 ? -2.264 -6.512 -4.851 1.00 98.69 115 THR A N 1
ATOM 829 C CA . THR A 1 115 ? -1.584 -7.070 -6.024 1.00 98.69 115 THR A CA 1
ATOM 830 C C . THR A 1 115 ? -0.127 -6.634 -6.026 1.00 98.69 115 THR A C 1
ATOM 832 O O . THR A 1 115 ? 0.178 -5.464 -6.239 1.00 98.69 115 THR A O 1
ATOM 835 N N . LYS A 1 116 ? 0.788 -7.583 -5.819 1.00 98.38 116 LYS A N 1
ATOM 836 C CA . LYS A 1 116 ? 2.230 -7.376 -5.949 1.00 98.38 116 LYS A CA 1
ATOM 837 C C . LYS A 1 116 ? 2.696 -7.802 -7.337 1.00 98.38 116 LYS A C 1
ATOM 839 O O . LYS A 1 116 ? 2.557 -8.961 -7.728 1.00 98.38 116 LYS A O 1
ATOM 844 N N . THR A 1 117 ? 3.298 -6.870 -8.057 1.00 96.69 117 THR A N 1
ATOM 845 C CA . THR A 1 117 ? 3.991 -7.079 -9.330 1.00 96.69 117 THR A CA 1
ATOM 846 C C . THR A 1 117 ? 5.318 -6.309 -9.314 1.00 96.69 117 THR A C 1
ATOM 848 O O . THR A 1 117 ? 5.658 -5.675 -8.315 1.00 96.69 117 THR A O 1
ATOM 851 N N . GLY A 1 118 ? 6.114 -6.418 -10.373 1.00 95.81 118 GLY A N 1
ATOM 852 C CA . GLY A 1 118 ? 7.470 -5.870 -10.414 1.00 95.81 118 GLY A CA 1
ATOM 853 C C . GLY A 1 118 ? 8.475 -6.705 -9.615 1.00 95.81 118 GLY A C 1
ATOM 854 O O . GLY A 1 118 ? 8.109 -7.601 -8.851 1.00 95.81 118 GLY A O 1
ATOM 855 N N . THR A 1 119 ? 9.762 -6.454 -9.842 1.00 95.81 119 THR A N 1
ATOM 856 C CA . THR A 1 119 ? 10.869 -7.265 -9.305 1.00 95.81 119 THR A CA 1
ATOM 857 C C . THR A 1 119 ? 11.235 -6.940 -7.859 1.00 95.81 119 THR A C 1
ATOM 859 O O . THR A 1 119 ? 11.845 -7.780 -7.200 1.00 95.81 119 THR A O 1
ATOM 862 N N . GLY A 1 120 ? 10.855 -5.765 -7.353 1.00 96.06 120 GLY A N 1
ATOM 863 C CA . GLY A 1 120 ? 11.198 -5.319 -6.005 1.00 96.06 120 GLY A CA 1
ATOM 864 C C . GLY A 1 120 ? 10.445 -6.067 -4.906 1.00 96.06 120 GLY A C 1
ATOM 865 O O . GLY A 1 120 ? 9.522 -6.853 -5.156 1.00 96.06 120 GLY A O 1
ATOM 866 N N . MET A 1 121 ? 10.828 -5.822 -3.659 1.00 96.31 121 MET A N 1
ATOM 867 C CA . MET A 1 121 ? 10.196 -6.414 -2.484 1.00 96.31 121 MET A CA 1
ATOM 868 C C . MET A 1 121 ? 9.100 -5.502 -1.919 1.00 96.31 121 MET A C 1
ATOM 870 O O . MET A 1 121 ? 9.211 -4.281 -1.942 1.00 96.31 121 MET A O 1
ATOM 874 N N . LEU A 1 122 ? 8.045 -6.107 -1.376 1.00 98.44 122 LEU A N 1
ATOM 875 C CA . LEU A 1 122 ? 7.106 -5.470 -0.455 1.00 98.44 122 LEU A CA 1
ATOM 876 C C . LEU A 1 122 ? 7.250 -6.129 0.916 1.00 98.44 122 LEU A C 1
ATOM 878 O O . LEU A 1 122 ? 7.041 -7.333 1.047 1.00 98.44 122 LEU A O 1
ATOM 882 N N . THR A 1 123 ? 7.589 -5.364 1.949 1.00 98.19 123 THR A N 1
ATOM 883 C CA . THR A 1 123 ? 7.537 -5.831 3.341 1.00 98.19 123 THR A CA 1
ATOM 884 C C . THR A 1 123 ? 6.291 -5.283 4.023 1.00 98.19 123 THR A C 1
ATOM 886 O O . THR A 1 123 ? 6.071 -4.078 4.002 1.00 98.19 123 THR A O 1
ATOM 889 N N . ILE A 1 124 ? 5.505 -6.140 4.673 1.00 98.44 124 ILE A N 1
ATOM 890 C CA . ILE A 1 124 ? 4.288 -5.730 5.387 1.00 98.44 124 ILE A CA 1
ATOM 891 C C . ILE A 1 124 ? 4.469 -5.996 6.881 1.00 98.44 124 ILE A C 1
ATOM 893 O O . ILE A 1 124 ? 4.382 -7.140 7.328 1.00 98.44 124 ILE A O 1
ATOM 897 N N . ASN A 1 125 ? 4.737 -4.943 7.654 1.00 97.94 125 ASN A N 1
ATOM 898 C CA . ASN A 1 125 ? 4.923 -5.018 9.108 1.00 97.94 125 ASN A CA 1
ATOM 899 C C . ASN A 1 125 ? 3.629 -4.749 9.896 1.00 97.94 125 ASN A C 1
ATOM 901 O O . ASN A 1 125 ? 3.579 -5.020 11.098 1.00 97.94 125 ASN A O 1
ATOM 905 N N . THR A 1 126 ? 2.595 -4.212 9.247 1.00 98.31 126 THR A N 1
ATOM 906 C CA . THR A 1 126 ? 1.300 -3.933 9.879 1.00 98.31 126 THR A CA 1
ATOM 907 C C . THR A 1 126 ? 0.502 -5.216 10.111 1.00 98.31 126 THR A C 1
ATOM 909 O O . THR A 1 126 ? 0.650 -6.207 9.393 1.00 98.31 126 THR A O 1
ATOM 912 N N . ALA A 1 127 ? -0.350 -5.206 11.137 1.00 97.81 127 ALA A N 1
ATOM 913 C CA . ALA A 1 127 ? -1.366 -6.235 11.340 1.00 97.81 127 ALA A CA 1
ATOM 914 C C . ALA A 1 127 ? -2.644 -5.797 10.617 1.00 97.81 127 ALA A C 1
ATOM 916 O O . ALA A 1 127 ? -3.226 -4.776 10.974 1.00 97.81 127 ALA A O 1
ATOM 917 N N . ASN A 1 128 ? -3.065 -6.543 9.599 1.00 98.62 128 ASN A N 1
ATOM 918 C CA . ASN A 1 128 ? -4.170 -6.172 8.721 1.00 98.62 128 ASN A CA 1
ATOM 919 C C . ASN A 1 128 ? -5.382 -7.091 8.930 1.00 98.62 128 ASN A C 1
ATOM 921 O O . ASN A 1 128 ? -5.253 -8.206 9.437 1.00 98.62 128 ASN A O 1
ATOM 925 N N . THR A 1 129 ? -6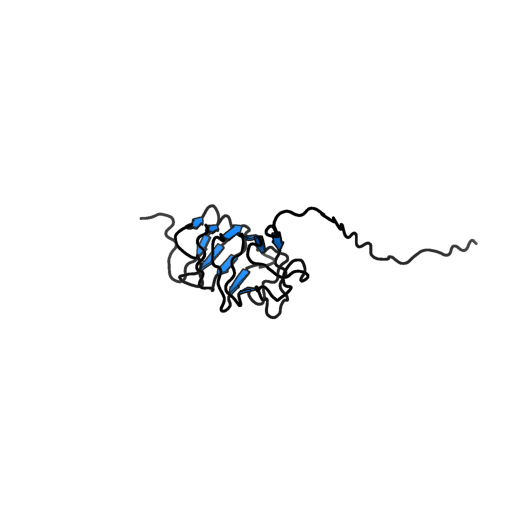.565 -6.626 8.528 1.00 98.38 129 THR A N 1
ATOM 926 C CA . THR A 1 129 ? -7.838 -7.360 8.666 1.00 98.38 129 THR A CA 1
ATOM 927 C C . THR A 1 129 ? -8.704 -7.307 7.407 1.00 98.38 129 THR A C 1
ATOM 929 O O . THR A 1 129 ? -9.892 -7.607 7.473 1.00 98.38 129 THR A O 1
ATOM 932 N N . PHE A 1 130 ? -8.138 -6.914 6.263 1.00 98.62 130 PHE A N 1
ATOM 933 C CA . PHE A 1 130 ? -8.861 -6.934 4.994 1.00 98.62 130 PHE A CA 1
ATOM 934 C C . PHE A 1 130 ? -9.228 -8.360 4.562 1.00 98.62 130 PHE A C 1
ATOM 936 O O . PHE A 1 130 ? -8.527 -9.318 4.889 1.00 98.62 130 PHE A O 1
ATOM 943 N N . ASP A 1 131 ? -10.319 -8.480 3.808 1.00 98.12 131 ASP A N 1
ATOM 944 C CA . ASP A 1 131 ? -10.874 -9.753 3.335 1.00 98.12 131 ASP A CA 1
ATOM 945 C C . ASP A 1 131 ? -10.573 -10.039 1.855 1.00 98.12 131 ASP A C 1
ATOM 947 O O . ASP A 1 131 ? -10.872 -11.131 1.368 1.00 98.12 131 ASP A O 1
ATOM 951 N N . GLY A 1 132 ? -10.014 -9.076 1.117 1.00 97.81 132 GLY A N 1
ATOM 952 C CA . GLY A 1 132 ? -9.709 -9.236 -0.302 1.00 97.81 132 GLY A CA 1
ATOM 953 C C . GLY A 1 132 ? -8.494 -10.125 -0.578 1.00 97.81 132 GLY A C 1
ATOM 954 O O . GLY A 1 132 ? -7.689 -10.448 0.292 1.00 97.81 132 GLY A O 1
ATOM 955 N N . VAL A 1 133 ? -8.375 -10.548 -1.837 1.00 97.75 133 VAL A N 1
ATOM 956 C CA . VAL A 1 133 ? -7.339 -11.487 -2.293 1.00 97.75 133 VAL A CA 1
ATOM 957 C C . VAL A 1 133 ? -5.960 -10.821 -2.306 1.00 97.75 133 VAL A C 1
ATOM 959 O O . VAL A 1 133 ? -5.821 -9.672 -2.732 1.00 97.75 133 VAL A O 1
ATOM 962 N N . VAL A 1 134 ? -4.923 -11.571 -1.924 1.00 98.25 134 VAL A N 1
ATOM 963 C CA . VAL A 1 134 ? -3.523 -11.192 -2.166 1.00 98.25 134 VAL A CA 1
ATOM 964 C C . VAL A 1 134 ? -2.990 -11.933 -3.393 1.00 98.25 134 VAL A C 1
ATOM 966 O O . VAL A 1 134 ? -2.879 -13.156 -3.379 1.00 98.25 134 VAL A O 1
ATOM 969 N N . ASN A 1 135 ? -2.619 -11.204 -4.443 1.00 98.12 135 ASN A N 1
ATOM 970 C CA . ASN A 1 135 ? -2.004 -11.744 -5.654 1.00 98.12 135 ASN A CA 1
ATOM 971 C C . ASN A 1 135 ? -0.517 -11.376 -5.707 1.00 98.12 135 ASN A C 1
ATOM 973 O O . ASN A 1 135 ? -0.170 -10.200 -5.786 1.00 98.12 135 ASN A O 1
ATOM 977 N N . ILE A 1 136 ? 0.369 -12.371 -5.717 1.00 97.31 136 ILE A N 1
ATOM 978 C CA . ILE A 1 136 ? 1.820 -12.194 -5.846 1.00 97.31 136 ILE A CA 1
ATOM 979 C C . ILE A 1 136 ? 2.250 -12.650 -7.242 1.00 97.31 136 ILE A C 1
ATOM 981 O O . ILE A 1 136 ? 2.556 -13.821 -7.485 1.00 97.31 136 ILE A O 1
ATOM 985 N N . ASN A 1 137 ? 2.258 -11.701 -8.173 1.00 96.75 137 ASN A N 1
ATOM 986 C CA . ASN A 1 137 ? 2.551 -11.931 -9.585 1.00 96.75 137 ASN A CA 1
ATOM 987 C C . ASN A 1 137 ? 4.044 -11.772 -9.922 1.00 96.75 137 ASN A C 1
ATOM 989 O O . ASN A 1 137 ? 4.484 -12.306 -10.934 1.00 96.75 137 ASN A O 1
ATOM 993 N N . GLY A 1 138 ? 4.829 -11.087 -9.083 1.00 93.56 138 GLY A N 1
ATOM 994 C CA . GLY A 1 138 ? 6.272 -10.909 -9.270 1.00 93.56 138 GLY A CA 1
ATOM 995 C C . GLY A 1 138 ? 6.989 -10.407 -8.013 1.00 93.56 138 GLY A C 1
ATOM 996 O O . GLY A 1 138 ? 6.347 -9.962 -7.059 1.00 93.56 138 GLY A O 1
ATOM 997 N N . GLY A 1 139 ? 8.322 -10.498 -8.012 1.00 95.06 139 GLY A N 1
ATOM 998 C CA . GLY A 1 139 ? 9.173 -10.015 -6.920 1.00 95.06 139 GLY A CA 1
ATOM 999 C C . GLY A 1 139 ? 9.015 -10.832 -5.637 1.00 95.06 139 GLY A C 1
ATOM 1000 O O . GLY A 1 139 ? 8.868 -12.057 -5.678 1.00 95.06 139 GLY A O 1
ATOM 1001 N N . ALA A 1 140 ? 9.049 -10.157 -4.487 1.00 94.81 140 ALA A N 1
ATOM 1002 C CA . ALA A 1 140 ? 8.894 -10.792 -3.180 1.00 94.81 140 ALA A CA 1
ATOM 1003 C C . ALA A 1 140 ? 7.900 -10.045 -2.283 1.00 94.81 140 ALA A C 1
ATOM 1005 O O . ALA A 1 140 ? 7.858 -8.814 -2.275 1.00 94.81 140 ALA A O 1
ATOM 1006 N N . VAL A 1 141 ? 7.151 -10.792 -1.471 1.00 97.00 141 VAL A N 1
ATOM 1007 C CA . VAL A 1 141 ? 6.414 -10.262 -0.319 1.00 97.00 141 VAL A CA 1
ATOM 1008 C C . VAL A 1 141 ? 7.009 -10.845 0.953 1.00 97.00 141 VAL A C 1
ATOM 1010 O O . VAL A 1 141 ? 6.997 -12.058 1.155 1.00 97.00 141 VAL A O 1
ATOM 1013 N N . ARG A 1 142 ? 7.515 -9.982 1.833 1.00 96.56 142 ARG A N 1
ATOM 1014 C CA . ARG A 1 142 ? 8.013 -10.359 3.153 1.00 96.56 142 ARG A CA 1
ATOM 1015 C C . ARG A 1 142 ? 6.988 -10.012 4.218 1.00 96.56 142 ARG A C 1
ATOM 1017 O O . ARG A 1 142 ? 6.591 -8.858 4.367 1.00 96.56 142 ARG A O 1
ATOM 1024 N N . LEU A 1 143 ? 6.594 -11.013 4.992 1.00 96.25 143 LEU A N 1
ATOM 1025 C CA . LEU A 1 143 ? 5.675 -10.826 6.104 1.00 96.25 143 LEU A CA 1
ATOM 1026 C C . LEU A 1 143 ? 6.492 -10.348 7.302 1.00 96.25 143 LEU A C 1
ATOM 1028 O O . LEU A 1 143 ? 7.390 -11.042 7.749 1.00 96.25 143 LEU A O 1
ATOM 1032 N N . GLY A 1 144 ? 6.229 -9.151 7.806 1.00 95.75 144 GLY A N 1
ATOM 1033 C CA . GLY A 1 144 ? 6.801 -8.662 9.063 1.00 95.75 144 GLY A CA 1
ATOM 1034 C C . GLY A 1 144 ? 5.898 -8.912 10.269 1.00 95.75 144 GLY A C 1
ATOM 1035 O O . GLY A 1 144 ? 6.324 -8.752 11.409 1.00 95.75 144 GLY A O 1
ATOM 1036 N N . ASN A 1 145 ? 4.654 -9.323 10.018 1.00 94.62 145 ASN A N 1
ATOM 1037 C CA . ASN A 1 145 ? 3.627 -9.587 11.016 1.00 94.62 145 ASN A CA 1
ATOM 1038 C C . ASN A 1 145 ? 2.863 -10.874 10.671 1.00 94.62 145 ASN A C 1
ATOM 1040 O O . ASN A 1 145 ? 2.642 -11.170 9.498 1.00 94.62 145 ASN A O 1
ATOM 1044 N N . ALA A 1 146 ? 2.417 -11.624 11.683 1.00 93.50 146 ALA A N 1
ATOM 1045 C CA . ALA A 1 146 ? 1.614 -12.832 11.481 1.00 93.50 146 ALA A CA 1
ATOM 1046 C C . ALA A 1 146 ? 0.247 -12.544 10.825 1.00 93.50 146 ALA A C 1
ATOM 1048 O O . ALA A 1 146 ? -0.275 -13.394 10.113 1.00 93.50 146 ALA A O 1
ATOM 1049 N N . ALA A 1 147 ? -0.303 -11.344 11.031 1.00 95.62 147 ALA A N 1
ATOM 1050 C CA . ALA A 1 147 ? -1.546 -10.868 10.422 1.00 95.62 147 ALA A CA 1
ATOM 1051 C C . ALA A 1 147 ? -1.302 -9.956 9.200 1.00 95.62 147 ALA A C 1
ATOM 1053 O O . ALA A 1 147 ? -2.169 -9.173 8.821 1.00 95.62 147 ALA A O 1
ATOM 1054 N N . ALA A 1 148 ? -0.116 -10.010 8.583 1.00 97.00 148 ALA A N 1
ATOM 1055 C CA . ALA A 1 148 ? 0.244 -9.121 7.476 1.00 97.00 148 ALA A CA 1
ATOM 1056 C C . ALA A 1 148 ? -0.690 -9.243 6.257 1.00 97.00 148 ALA A C 1
ATOM 1058 O O . ALA A 1 148 ? -0.961 -8.245 5.594 1.00 97.00 148 ALA A O 1
ATOM 1059 N N . LEU A 1 149 ? -1.192 -10.445 5.962 1.00 96.44 149 LEU A N 1
ATOM 1060 C CA . LEU A 1 149 ? -1.992 -10.725 4.762 1.00 96.44 149 LEU A CA 1
ATOM 1061 C C . LEU A 1 149 ? -3.507 -10.584 4.965 1.00 96.44 149 LEU A C 1
ATOM 1063 O O . LEU A 1 149 ? -4.263 -11.014 4.102 1.00 96.44 149 LEU A O 1
ATOM 1067 N N . GLY A 1 150 ? -3.949 -9.990 6.076 1.00 96.75 150 GLY A N 1
ATOM 1068 C CA . GLY A 1 150 ? -5.375 -9.857 6.359 1.00 96.75 150 GLY A CA 1
ATOM 1069 C C . GLY A 1 150 ? -6.011 -11.173 6.809 1.00 96.75 150 GLY A C 1
ATOM 1070 O O . GLY A 1 150 ? -5.361 -12.029 7.419 1.00 96.75 150 GLY A O 1
ATOM 1071 N N . SER A 1 151 ? -7.309 -11.311 6.551 1.00 95.44 151 SER A N 1
ATOM 1072 C CA . SER A 1 151 ? -8.069 -12.520 6.859 1.00 95.44 151 SER A CA 1
ATOM 1073 C C . SER A 1 151 ? -7.824 -13.624 5.820 1.00 95.44 151 SER A C 1
ATOM 1075 O O . SER A 1 151 ? -7.253 -13.413 4.751 1.00 95.44 151 SER A O 1
ATOM 1077 N N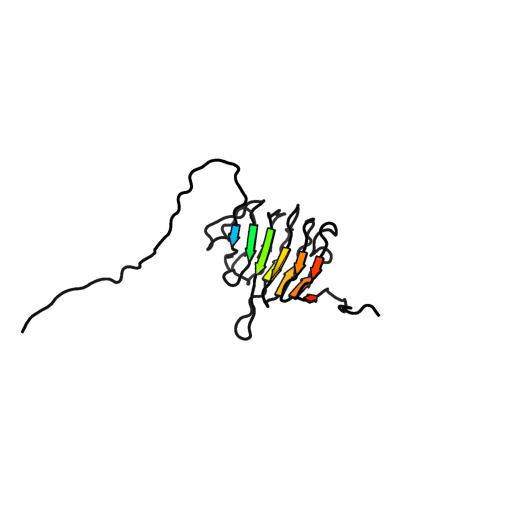 . THR A 1 152 ? -8.286 -14.841 6.107 1.00 94.12 152 THR A N 1
ATOM 1078 C CA . THR A 1 152 ? -8.191 -15.971 5.170 1.00 94.12 152 THR A CA 1
ATOM 1079 C C . THR A 1 152 ? -9.334 -16.026 4.148 1.00 94.12 152 THR A C 1
ATOM 1081 O O . THR A 1 152 ? -9.401 -16.992 3.391 1.00 94.12 152 THR A O 1
ATOM 1084 N N . VAL A 1 153 ? -10.234 -15.031 4.113 1.00 95.19 153 VAL A N 1
ATOM 1085 C CA . VAL A 1 153 ? -11.442 -15.034 3.263 1.00 95.19 153 VAL A CA 1
ATOM 1086 C C . VAL A 1 153 ? -11.090 -14.983 1.774 1.00 95.19 153 VAL A C 1
ATOM 1088 O O . VAL A 1 153 ? -11.514 -15.859 1.021 1.00 95.19 153 VAL A O 1
ATOM 1091 N N . GLY A 1 154 ? -10.309 -13.989 1.347 1.00 92.62 154 GLY A N 1
ATOM 1092 C CA . GLY A 1 154 ? -9.853 -13.857 -0.041 1.00 92.62 154 GLY A CA 1
ATOM 1093 C C . GLY A 1 154 ? -8.704 -14.804 -0.393 1.00 92.62 154 GLY A C 1
ATOM 1094 O O . GLY A 1 154 ? -8.552 -15.206 -1.546 1.00 92.62 154 GLY A O 1
ATOM 1095 N N . GLY A 1 155 ? -7.912 -15.200 0.606 1.00 93.75 155 GLY A N 1
ATOM 1096 C CA . GLY A 1 155 ? -6.753 -16.069 0.429 1.00 93.75 155 GLY A CA 1
ATOM 1097 C C . GLY A 1 155 ? -5.578 -15.388 -0.281 1.00 93.75 155 GLY A C 1
ATOM 1098 O O . GLY A 1 155 ? -5.565 -14.182 -0.539 1.00 93.75 155 GLY A O 1
ATOM 1099 N N . THR A 1 156 ? -4.547 -16.176 -0.583 1.00 95.81 156 THR A N 1
ATOM 1100 C CA . THR A 1 156 ? -3.331 -15.693 -1.248 1.00 95.81 156 THR A CA 1
ATOM 1101 C C . THR A 1 156 ? -2.965 -16.583 -2.425 1.00 95.81 156 THR A C 1
ATOM 1103 O O . THR A 1 156 ? -2.924 -17.806 -2.297 1.00 95.81 156 THR A O 1
ATOM 1106 N N . VAL A 1 157 ? -2.673 -15.961 -3.565 1.00 96.00 157 VAL A N 1
ATOM 1107 C CA . VAL A 1 157 ? -2.277 -16.617 -4.812 1.00 96.00 157 VAL A CA 1
ATOM 1108 C C . VAL A 1 157 ? -0.875 -16.153 -5.192 1.00 96.00 157 VAL A C 1
ATOM 1110 O O . VAL A 1 157 ? -0.610 -14.954 -5.268 1.00 96.00 157 VAL A O 1
ATOM 1113 N N . VAL A 1 158 ? 0.031 -17.095 -5.459 1.00 95.50 158 VAL A N 1
ATOM 1114 C CA . VAL A 1 158 ? 1.406 -16.810 -5.895 1.00 95.50 158 VAL A CA 1
ATOM 1115 C C . VAL A 1 158 ? 1.579 -17.309 -7.328 1.00 95.50 158 VAL A C 1
ATOM 1117 O O . VAL A 1 158 ? 1.671 -18.510 -7.556 1.00 95.50 158 VAL A O 1
ATOM 1120 N N . ASN A 1 159 ? 1.594 -16.385 -8.292 1.00 91.81 159 ASN A N 1
ATOM 1121 C CA . ASN A 1 159 ? 1.649 -16.695 -9.728 1.00 91.81 159 ASN A CA 1
ATOM 1122 C C . ASN A 1 159 ? 3.054 -16.554 -10.332 1.00 91.81 159 ASN A C 1
ATOM 1124 O O . ASN A 1 159 ? 3.325 -17.132 -11.382 1.00 91.81 159 ASN A O 1
ATOM 1128 N N . GLY A 1 160 ? 3.942 -15.778 -9.703 1.00 87.12 160 GLY A N 1
ATOM 1129 C CA . GLY A 1 160 ? 5.280 -15.521 -10.254 1.00 87.12 160 GLY A CA 1
ATOM 1130 C C . GLY A 1 160 ? 6.272 -14.829 -9.319 1.00 87.12 160 GLY A C 1
ATOM 1131 O O . GLY A 1 160 ? 7.385 -14.523 -9.740 1.00 87.12 160 GLY A O 1
ATOM 1132 N N . GLY A 1 161 ? 5.895 -14.572 -8.065 1.00 89.56 161 GLY A N 1
ATOM 1133 C CA . GLY A 1 161 ? 6.802 -14.032 -7.054 1.00 89.56 161 GLY A CA 1
ATOM 1134 C C . GLY A 1 161 ? 7.118 -15.029 -5.944 1.00 89.56 161 GLY A C 1
ATOM 1135 O O . GLY A 1 161 ? 6.846 -16.224 -6.039 1.00 89.56 161 GLY A O 1
ATOM 1136 N N . THR A 1 162 ? 7.692 -14.510 -4.868 1.00 92.19 162 THR A N 1
ATOM 1137 C CA . THR A 1 162 ? 8.064 -15.277 -3.678 1.00 92.19 162 THR A CA 1
ATOM 1138 C C . THR A 1 162 ? 7.395 -14.702 -2.439 1.00 92.19 162 THR A C 1
ATOM 1140 O O . THR A 1 162 ? 7.131 -13.503 -2.352 1.00 92.19 162 THR A O 1
ATOM 1143 N N . MET A 1 163 ? 7.119 -15.564 -1.465 1.00 91.75 163 MET A N 1
ATOM 1144 C CA . MET A 1 163 ? 6.647 -15.149 -0.150 1.00 91.75 163 MET A CA 1
ATOM 1145 C C . MET A 1 163 ? 7.679 -15.551 0.899 1.00 91.75 163 MET A C 1
ATOM 1147 O O . MET A 1 163 ? 8.137 -16.693 0.918 1.00 91.75 163 MET A O 1
ATOM 1151 N N . LEU A 1 164 ? 8.046 -14.606 1.761 1.00 89.19 164 LEU A N 1
ATOM 1152 C CA . LEU A 1 164 ? 9.045 -14.775 2.809 1.00 89.19 164 LEU A CA 1
ATOM 1153 C C . LEU A 1 164 ? 8.372 -14.592 4.173 1.00 89.19 164 LEU A C 1
ATOM 1155 O O . LEU A 1 164 ? 8.041 -13.472 4.565 1.00 89.19 164 LEU A O 1
ATOM 1159 N N . SER A 1 165 ? 8.167 -15.685 4.904 1.00 81.62 165 SER A N 1
ATOM 1160 C CA . SER A 1 165 ? 7.642 -15.663 6.275 1.00 81.62 165 SER A CA 1
ATOM 1161 C C . SER A 1 165 ? 8.777 -15.628 7.311 1.00 81.62 165 SER A C 1
ATOM 1163 O O . SER A 1 165 ? 9.757 -16.361 7.136 1.00 81.62 165 SER A O 1
ATOM 1165 N N . PRO A 1 166 ? 8.670 -14.872 8.421 1.00 65.75 166 PRO A N 1
ATOM 1166 C CA . PRO A 1 166 ? 9.643 -14.921 9.505 1.00 65.75 166 PRO A CA 1
ATOM 1167 C C . PRO A 1 166 ? 9.664 -16.324 10.117 1.00 65.75 166 PRO A C 1
ATOM 1169 O O . PRO A 1 166 ? 8.704 -16.744 10.756 1.00 65.75 166 PRO A O 1
ATOM 1172 N N . GLY A 1 167 ? 10.759 -17.058 9.910 1.00 64.06 167 GLY A N 1
ATOM 1173 C CA . GLY A 1 167 ? 11.005 -18.347 10.566 1.00 64.06 167 GLY A CA 1
ATOM 1174 C C . GLY A 1 167 ? 10.442 -19.599 9.880 1.00 64.06 167 GLY A C 1
ATOM 1175 O O . GLY A 1 167 ? 10.492 -20.662 10.491 1.00 64.06 167 GLY A O 1
ATOM 1176 N N . GLY A 1 168 ? 9.953 -19.519 8.639 1.00 54.62 168 GLY A N 1
ATOM 1177 C CA . GLY A 1 168 ? 9.461 -20.682 7.886 1.00 54.62 168 GLY A CA 1
ATOM 1178 C C . GLY A 1 168 ? 10.197 -20.884 6.564 1.00 54.62 168 GLY A C 1
ATOM 1179 O O . GLY A 1 168 ? 10.274 -19.963 5.753 1.00 54.62 168 GLY A O 1
ATOM 1180 N N . THR A 1 169 ? 10.726 -22.091 6.345 1.00 55.47 169 THR A N 1
ATOM 1181 C CA . THR A 1 169 ? 11.141 -22.573 5.020 1.00 55.47 169 THR A CA 1
ATOM 1182 C C . THR A 1 169 ? 9.917 -22.611 4.109 1.00 55.47 169 THR A C 1
ATOM 1184 O O . THR A 1 169 ? 8.908 -23.218 4.463 1.00 55.47 169 THR A O 1
ATOM 1187 N N . LEU A 1 170 ? 10.010 -21.985 2.936 1.00 66.88 170 LEU A N 1
ATOM 1188 C CA . LEU A 1 170 ? 9.014 -22.114 1.877 1.00 66.88 170 LEU A CA 1
ATOM 1189 C C . LEU A 1 170 ? 9.070 -23.545 1.318 1.00 66.88 170 LEU A C 1
ATOM 1191 O O . LEU A 1 170 ? 9.929 -23.851 0.491 1.00 66.88 170 LEU A O 1
ATOM 1195 N N . ASP A 1 171 ? 8.185 -24.427 1.784 1.00 62.47 171 ASP A N 1
ATOM 1196 C CA . ASP A 1 171 ? 7.966 -25.718 1.134 1.00 62.47 171 ASP A CA 1
ATOM 1197 C C . ASP A 1 171 ? 7.093 -25.511 -0.108 1.00 62.47 171 ASP A C 1
ATOM 1199 O O . ASP A 1 171 ? 5.871 -25.401 -0.037 1.00 62.47 171 ASP A O 1
ATOM 1203 N N . MET A 1 172 ? 7.754 -25.411 -1.258 1.00 71.25 172 MET A N 1
ATOM 1204 C CA . MET A 1 172 ? 7.102 -25.328 -2.563 1.00 71.25 172 MET A CA 1
ATOM 1205 C C . MET A 1 172 ? 6.853 -26.706 -3.197 1.00 71.25 172 MET A C 1
ATOM 1207 O O . MET A 1 172 ? 6.420 -26.756 -4.347 1.00 71.25 172 MET A O 1
ATOM 1211 N N . PHE A 1 173 ? 7.112 -27.814 -2.485 1.00 60.03 173 PHE A N 1
ATOM 1212 C CA . PHE A 1 173 ? 6.983 -29.158 -3.052 1.00 60.03 173 PHE A CA 1
ATOM 1213 C C . PHE A 1 173 ? 6.276 -30.211 -2.205 1.00 60.03 173 PHE A C 1
ATOM 1215 O O . PHE A 1 173 ? 6.057 -31.285 -2.753 1.00 60.03 173 PHE A O 1
ATOM 1222 N N . GLY A 1 174 ? 5.851 -29.936 -0.971 1.00 55.84 174 GLY A N 1
ATOM 1223 C CA . GLY A 1 174 ? 4.997 -30.840 -0.198 1.00 55.84 174 GLY A CA 1
ATOM 1224 C C . GLY A 1 174 ? 5.503 -32.283 -0.213 1.00 55.84 174 GLY A C 1
ATOM 1225 O O . GLY A 1 174 ? 4.921 -33.123 -0.903 1.00 55.84 174 GLY A O 1
ATOM 1226 N N . ALA A 1 175 ? 6.581 -32.565 0.521 1.00 42.97 175 ALA A N 1
ATOM 1227 C CA . ALA A 1 175 ? 7.080 -33.927 0.735 1.00 42.97 175 ALA A CA 1
ATOM 1228 C C . ALA A 1 175 ? 7.064 -34.302 2.220 1.00 42.97 175 ALA A C 1
ATOM 1230 O O . ALA A 1 175 ? 7.645 -33.543 3.028 1.00 42.97 175 ALA A O 1
#

Radius of gyration: 20.61 Å; chains: 1; bounding box: 51×79×56 Å

pLDDT: mean 85.61, std 19.99, range [33.38, 98.81]

Secondary structure (DSSP, 8-state):
------------------------S-----EEEB---SSS-EESSSS--BTTTTB---TT-EEEE-TTS--SS-EEE-SEE--SEEEEE----SS----EEEESS-EE-TT--EEEESSSEEEE-S-----SPEEE-SSEEEESSTTTT--SSS-EEESSSEEE-TT----SS--